Protein AF-A0A5B0W1S1-F1 (afdb_monomer)

Structure (mmCIF, N/CA/C/O backbone):
data_AF-A0A5B0W1S1-F1
#
_entry.id   AF-A0A5B0W1S1-F1
#
loop_
_atom_site.group_PDB
_atom_site.id
_atom_site.type_symbol
_atom_site.label_atom_id
_atom_site.label_alt_id
_atom_site.label_comp_id
_atom_site.label_asym_id
_atom_site.label_entity_id
_atom_site.label_seq_id
_atom_site.pdbx_PDB_ins_code
_atom_site.Cartn_x
_atom_site.Cartn_y
_atom_site.Cartn_z
_atom_site.occupancy
_atom_site.B_iso_or_equiv
_atom_site.auth_seq_id
_atom_site.auth_comp_id
_atom_site.auth_asym_id
_atom_site.auth_atom_id
_atom_site.pdbx_PDB_model_num
ATOM 1 N N . MET A 1 1 ? 10.219 15.084 -11.431 1.00 62.44 1 MET A N 1
ATOM 2 C CA . MET A 1 1 ? 10.279 14.621 -10.027 1.00 62.44 1 MET A CA 1
ATOM 3 C C . MET A 1 1 ? 10.946 13.251 -10.017 1.00 62.44 1 MET A C 1
ATOM 5 O O . MET A 1 1 ? 10.692 12.486 -10.939 1.00 62.44 1 MET A O 1
ATOM 9 N N . ASN A 1 2 ? 11.861 12.971 -9.086 1.00 89.81 2 ASN A N 1
ATOM 10 C CA . ASN A 1 2 ? 12.635 11.724 -9.090 1.00 89.81 2 ASN A CA 1
ATOM 11 C C . ASN A 1 2 ? 11.757 10.550 -8.618 1.00 89.81 2 ASN A C 1
ATOM 13 O O . ASN A 1 2 ? 11.350 10.536 -7.460 1.00 89.81 2 ASN A O 1
ATOM 17 N N . LYS A 1 3 ? 11.491 9.567 -9.490 1.00 88.44 3 LYS A N 1
ATOM 18 C CA . LYS A 1 3 ? 10.633 8.404 -9.188 1.00 88.44 3 LYS A CA 1
ATOM 19 C C . LYS A 1 3 ? 11.105 7.611 -7.963 1.00 88.44 3 LYS A C 1
ATOM 21 O O . LYS A 1 3 ? 10.277 7.138 -7.193 1.00 88.44 3 LYS A O 1
ATOM 26 N N . HIS A 1 4 ? 12.416 7.530 -7.722 1.00 88.56 4 HIS A N 1
ATOM 27 C CA . HIS A 1 4 ? 12.950 6.872 -6.526 1.00 88.56 4 HIS A CA 1
ATOM 28 C C . HIS A 1 4 ? 12.656 7.646 -5.239 1.00 88.56 4 HIS A C 1
ATOM 30 O O . HIS A 1 4 ? 12.405 7.017 -4.216 1.00 88.56 4 HIS A O 1
ATOM 36 N N . MET A 1 5 ? 12.648 8.984 -5.288 1.00 94.06 5 MET A N 1
ATOM 37 C CA . MET A 1 5 ? 12.227 9.798 -4.141 1.00 94.06 5 MET A CA 1
ATOM 38 C C . MET A 1 5 ? 10.738 9.599 -3.867 1.00 94.06 5 MET A C 1
ATOM 40 O O . MET A 1 5 ? 10.374 9.296 -2.743 1.00 94.06 5 MET A O 1
ATOM 44 N N . ILE A 1 6 ? 9.899 9.620 -4.909 1.00 93.25 6 ILE A N 1
ATOM 45 C CA . ILE A 1 6 ? 8.456 9.357 -4.772 1.00 93.25 6 ILE A CA 1
ATOM 46 C C . ILE A 1 6 ? 8.208 7.982 -4.136 1.00 93.25 6 ILE A C 1
ATOM 48 O O . ILE A 1 6 ? 7.366 7.849 -3.254 1.00 93.25 6 ILE A O 1
ATOM 52 N N . ALA A 1 7 ? 8.943 6.951 -4.562 1.00 91.94 7 ALA A N 1
ATOM 53 C CA . ALA A 1 7 ? 8.828 5.616 -3.983 1.00 91.94 7 ALA A CA 1
ATOM 54 C C . ALA A 1 7 ? 9.288 5.555 -2.514 1.00 91.94 7 ALA A C 1
ATOM 56 O O . ALA A 1 7 ? 8.738 4.768 -1.745 1.00 91.94 7 ALA A O 1
ATOM 57 N N . ALA A 1 8 ? 10.293 6.345 -2.125 1.00 93.06 8 ALA A N 1
ATOM 58 C CA . ALA A 1 8 ? 10.730 6.454 -0.735 1.00 93.06 8 ALA A CA 1
ATOM 59 C C . ALA A 1 8 ? 9.666 7.155 0.123 1.00 93.06 8 ALA A C 1
ATOM 61 O O . ALA A 1 8 ? 9.228 6.575 1.114 1.00 93.06 8 ALA A O 1
ATOM 62 N N . ASP A 1 9 ? 9.163 8.305 -0.329 1.00 95.69 9 ASP A N 1
ATOM 63 C CA . ASP A 1 9 ? 8.111 9.065 0.355 1.00 95.69 9 ASP A CA 1
ATOM 64 C C . ASP A 1 9 ? 6.844 8.208 0.537 1.00 95.69 9 A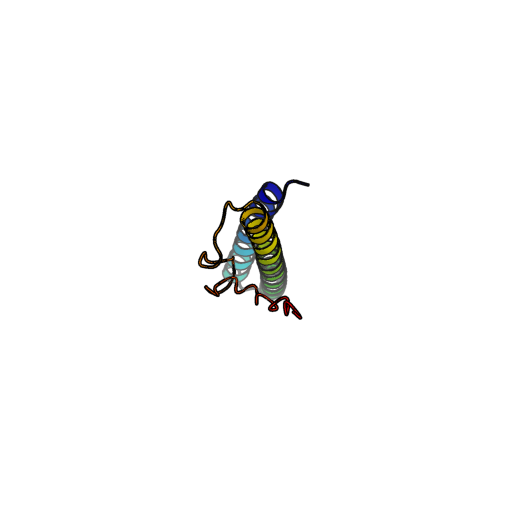SP A C 1
ATOM 66 O O . ASP A 1 9 ? 6.277 8.124 1.623 1.00 95.69 9 ASP A O 1
ATOM 70 N N . LEU A 1 10 ? 6.430 7.471 -0.503 1.00 95.19 10 LEU A N 1
ATOM 71 C CA . LEU A 1 10 ? 5.279 6.564 -0.423 1.00 95.19 10 LEU A CA 1
ATOM 72 C C . LEU A 1 10 ? 5.496 5.414 0.571 1.00 95.19 10 LEU A C 1
ATOM 74 O O . LEU A 1 10 ? 4.540 4.990 1.220 1.00 95.19 10 LEU A O 1
ATOM 78 N N . ARG A 1 11 ? 6.723 4.894 0.719 1.00 94.50 11 ARG A N 1
ATOM 79 C CA . ARG A 1 11 ? 7.026 3.880 1.747 1.00 94.50 11 ARG A CA 1
ATOM 80 C C . ARG A 1 11 ? 6.875 4.455 3.151 1.00 94.50 11 ARG A C 1
ATOM 82 O O . ARG A 1 11 ? 6.315 3.773 4.007 1.00 94.50 11 ARG A O 1
ATOM 89 N N . GLU A 1 12 ? 7.346 5.677 3.379 1.00 96.88 12 GLU A N 1
ATOM 90 C CA . GLU A 1 12 ? 7.197 6.364 4.666 1.00 96.88 12 GLU A CA 1
ATOM 91 C C . GLU A 1 12 ? 5.721 6.614 4.994 1.00 96.88 12 GLU A C 1
ATOM 93 O O . GLU A 1 12 ? 5.269 6.260 6.083 1.00 96.88 12 GLU A O 1
ATOM 98 N N . GLU A 1 13 ? 4.941 7.092 4.023 1.00 96.56 13 GLU A N 1
ATOM 99 C CA . GLU A 1 13 ? 3.491 7.275 4.156 1.00 96.56 13 GLU A CA 1
ATOM 100 C C . GLU A 1 13 ? 2.770 5.963 4.504 1.00 96.56 13 GLU A C 1
ATOM 102 O O . GLU A 1 13 ? 1.928 5.925 5.401 1.00 96.56 13 GLU A O 1
ATOM 107 N N . ILE A 1 14 ? 3.115 4.846 3.853 1.00 96.44 14 ILE A N 1
ATOM 108 C CA . ILE A 1 14 ? 2.524 3.531 4.166 1.00 96.44 14 ILE A CA 1
ATOM 109 C C . ILE A 1 14 ? 2.800 3.131 5.621 1.00 96.44 14 ILE A C 1
ATOM 111 O O . ILE A 1 14 ? 1.899 2.624 6.297 1.00 96.44 14 ILE A O 1
ATOM 115 N N . VAL A 1 15 ? 4.029 3.340 6.101 1.00 97.19 15 VAL A N 1
ATOM 116 C CA . VAL A 1 15 ? 4.418 3.038 7.489 1.00 97.19 15 VAL A CA 1
ATOM 117 C C . VAL A 1 15 ? 3.678 3.948 8.468 1.00 97.19 15 VAL A C 1
ATOM 119 O O . VAL A 1 15 ? 3.170 3.471 9.488 1.00 97.19 15 VAL A O 1
ATOM 122 N N . PHE A 1 16 ? 3.553 5.234 8.140 1.00 97.81 16 PHE A N 1
ATOM 123 C CA . PHE A 1 16 ? 2.793 6.195 8.930 1.00 97.81 16 PHE A CA 1
ATOM 124 C C . PHE A 1 16 ? 1.331 5.759 9.079 1.00 97.81 16 PHE A C 1
ATOM 126 O O . PHE A 1 16 ? 0.858 5.569 10.201 1.00 97.81 16 PHE A O 1
ATOM 133 N N . TRP A 1 17 ? 0.632 5.493 7.971 1.00 97.56 17 TRP A N 1
ATOM 134 C CA . TRP A 1 17 ? -0.775 5.086 8.022 1.00 97.56 17 TRP A CA 1
ATOM 135 C C . TRP A 1 17 ? -0.979 3.738 8.714 1.00 97.56 17 TRP A C 1
ATOM 137 O O . TRP A 1 17 ? -1.983 3.562 9.398 1.00 97.56 17 TRP A O 1
ATOM 147 N N . LYS A 1 18 ? -0.019 2.807 8.615 1.00 96.50 18 LYS A N 1
ATOM 148 C CA . LYS A 1 18 ? -0.066 1.554 9.385 1.00 96.50 18 LYS A CA 1
ATOM 149 C C . LYS A 1 18 ? 0.028 1.807 10.889 1.00 96.50 18 LYS A C 1
ATOM 151 O O . LYS A 1 18 ? -0.678 1.163 11.655 1.00 96.50 18 LYS A O 1
ATOM 156 N N . THR A 1 19 ? 0.868 2.754 11.298 1.00 97.25 19 THR A N 1
ATOM 157 C CA . THR A 1 19 ? 1.014 3.134 12.709 1.00 97.25 19 THR A CA 1
ATOM 158 C C . THR A 1 19 ? -0.280 3.741 13.250 1.00 97.25 19 THR A C 1
ATOM 160 O O . THR A 1 19 ? -0.713 3.379 14.340 1.00 97.25 19 THR A O 1
ATOM 163 N N . VAL A 1 20 ? -0.933 4.613 12.473 1.00 95.56 20 VAL A N 1
ATOM 164 C CA . VAL A 1 20 ? -2.241 5.190 12.833 1.00 95.56 20 VAL A CA 1
ATOM 165 C C . VAL A 1 20 ? -3.325 4.109 12.916 1.00 95.56 20 VAL A C 1
ATOM 167 O O . VAL A 1 20 ? -4.116 4.109 13.854 1.00 95.56 20 VAL A O 1
ATOM 170 N N . GLU A 1 21 ? -3.350 3.179 11.956 1.00 94.44 21 GLU A N 1
ATOM 171 C CA . GLU A 1 21 ? -4.267 2.032 11.948 1.00 94.44 21 GLU A CA 1
ATOM 172 C C . GLU A 1 21 ? -4.117 1.185 13.225 1.00 94.44 21 GLU A C 1
ATOM 174 O O . GLU A 1 21 ? -5.112 0.864 13.876 1.00 94.44 21 GLU A O 1
ATOM 179 N N . ASP A 1 22 ? -2.880 0.872 13.617 1.00 94.31 22 ASP A N 1
ATOM 180 C CA . ASP A 1 22 ? -2.589 0.054 14.799 1.00 94.31 22 ASP A CA 1
ATOM 181 C C . ASP A 1 22 ? -2.927 0.763 16.115 1.00 94.31 22 ASP A C 1
ATOM 183 O O . ASP A 1 22 ? -3.500 0.144 17.013 1.00 94.31 22 ASP A O 1
ATOM 187 N N . ASP A 1 23 ? -2.613 2.056 16.231 1.00 95.06 23 ASP A N 1
ATOM 188 C CA . ASP A 1 23 ? -2.949 2.863 17.411 1.00 95.06 23 ASP A CA 1
ATOM 189 C C . ASP A 1 23 ? -4.469 2.981 17.598 1.00 95.06 23 ASP A C 1
ATOM 191 O O . ASP A 1 23 ? -4.977 2.806 18.707 1.00 95.06 23 ASP A O 1
ATOM 195 N N . ALA A 1 24 ? -5.216 3.194 16.513 1.00 93.12 24 ALA A N 1
ATOM 196 C CA . ALA A 1 24 ? -6.673 3.235 16.559 1.00 93.12 24 ALA A CA 1
ATOM 197 C C . ALA A 1 24 ? -7.267 1.881 16.991 1.00 93.12 24 ALA A C 1
ATOM 199 O O . ALA A 1 24 ? -8.132 1.814 17.869 1.00 93.12 24 ALA A O 1
ATOM 200 N N . LEU A 1 25 ? -6.757 0.778 16.439 1.00 90.88 25 LEU A N 1
ATOM 201 C CA . LEU A 1 25 ? -7.210 -0.564 16.806 1.00 90.88 25 LEU A CA 1
ATOM 202 C C . LEU A 1 25 ? -6.925 -0.893 18.282 1.00 90.88 25 LEU A C 1
ATOM 204 O O . LEU A 1 25 ? -7.726 -1.573 18.922 1.00 90.88 25 LEU A O 1
ATOM 208 N N . LEU A 1 26 ? -5.820 -0.383 18.835 1.00 93.31 26 LEU A N 1
ATOM 209 C CA . LEU A 1 26 ? -5.458 -0.558 20.243 1.00 9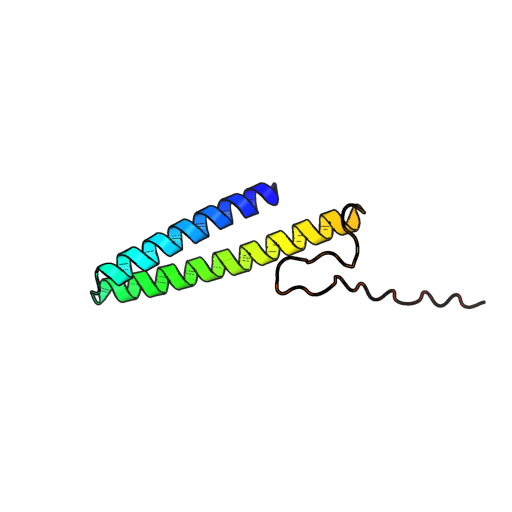3.31 26 LEU A CA 1
ATOM 210 C C . LEU A 1 26 ? -6.414 0.175 21.202 1.00 93.31 26 LEU A C 1
ATOM 212 O O . LEU A 1 26 ? -6.665 -0.311 22.304 1.00 93.31 26 LEU A O 1
ATOM 216 N N . ARG A 1 27 ? -6.951 1.333 20.804 1.00 91.44 27 ARG A N 1
ATOM 217 C CA . ARG A 1 27 ? -7.854 2.149 21.639 1.00 91.44 27 ARG A CA 1
ATOM 218 C C . ARG A 1 27 ? -9.291 1.622 21.656 1.00 91.44 27 ARG A C 1
ATOM 220 O O . ARG A 1 27 ? -9.935 1.661 22.702 1.00 91.44 27 ARG A O 1
ATOM 227 N N . GLY A 1 28 ? -9.774 1.089 20.531 1.00 81.06 28 GLY A N 1
ATOM 228 C CA . GLY A 1 28 ? -10.999 0.281 20.461 1.00 81.06 28 GLY A CA 1
ATOM 229 C C . GLY A 1 28 ? -12.336 1.013 20.669 1.00 81.06 28 GLY A C 1
ATOM 230 O O . GLY A 1 28 ? -13.356 0.345 20.842 1.00 81.06 28 GLY A O 1
ATOM 231 N N . GLY A 1 29 ? -12.371 2.351 20.663 1.00 85.50 29 GLY A N 1
ATOM 232 C CA . GLY A 1 29 ? -13.608 3.137 20.703 1.00 85.50 29 GLY A CA 1
ATOM 233 C C . GLY A 1 29 ? -14.277 3.303 19.329 1.00 85.50 29 GLY A C 1
ATOM 234 O O . GLY A 1 29 ? -13.678 3.060 18.284 1.00 85.50 29 GLY A O 1
ATOM 235 N N . GLU A 1 30 ? -15.529 3.773 19.301 1.00 79.25 30 GLU A N 1
ATOM 236 C CA . GLU A 1 30 ? -16.270 4.026 18.046 1.00 79.25 30 GLU A CA 1
ATOM 237 C C . GLU A 1 30 ? -15.582 5.078 17.154 1.00 79.25 30 GLU A C 1
ATOM 239 O O . G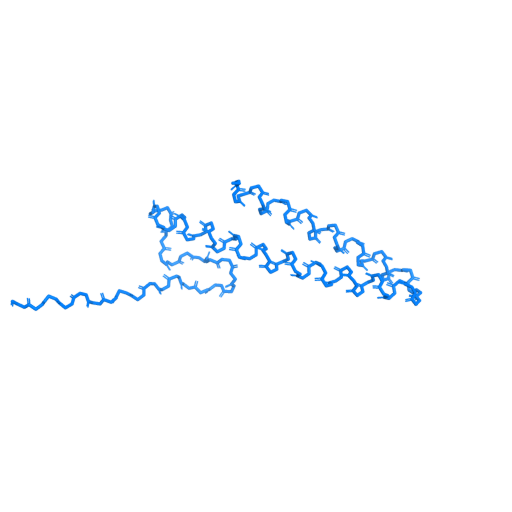LU A 1 30 ? -15.508 4.928 15.934 1.00 79.25 30 GLU A O 1
ATOM 244 N N . ILE A 1 31 ? -15.021 6.130 17.761 1.00 79.44 31 ILE A N 1
ATOM 245 C CA . ILE A 1 31 ? -14.215 7.133 17.048 1.00 79.44 31 ILE A CA 1
ATOM 246 C C . ILE A 1 31 ? -12.951 6.486 16.467 1.00 79.44 31 ILE A C 1
ATOM 248 O O . ILE A 1 31 ? -12.584 6.776 15.328 1.00 79.44 31 ILE A O 1
ATOM 252 N N . ASP A 1 32 ? -12.323 5.571 17.207 1.00 91.06 32 ASP A N 1
ATOM 253 C CA . ASP A 1 32 ? -11.122 4.877 16.753 1.00 91.06 32 ASP A CA 1
ATOM 254 C C . ASP A 1 32 ? -11.416 3.934 15.579 1.00 91.06 32 ASP A C 1
ATOM 256 O O . ASP A 1 32 ? -10.598 3.825 14.670 1.00 91.06 32 ASP A O 1
ATOM 260 N N . LEU A 1 33 ? -12.611 3.336 15.501 1.00 90.94 33 LEU A N 1
ATOM 261 C CA . LEU A 1 33 ? -13.010 2.547 14.330 1.00 90.94 33 LEU A CA 1
ATOM 262 C C . LEU A 1 33 ? -13.045 3.397 13.047 1.00 90.94 33 LEU A C 1
ATOM 264 O O . LEU A 1 33 ? -12.595 2.947 11.991 1.00 90.94 33 LEU A O 1
ATOM 268 N N . ASN A 1 34 ? -13.534 4.637 13.123 1.00 93.19 34 ASN A N 1
ATOM 269 C CA . ASN A 1 34 ? -13.539 5.542 11.969 1.00 93.19 34 ASN A CA 1
ATOM 270 C C . ASN A 1 34 ? -12.117 5.953 11.559 1.00 93.19 34 ASN A C 1
ATOM 272 O O . ASN A 1 34 ? -11.812 5.996 10.364 1.00 93.19 34 ASN A O 1
ATOM 276 N N . ILE A 1 35 ? -11.239 6.210 12.533 1.00 93.00 35 ILE A N 1
ATOM 277 C CA . ILE A 1 35 ? -9.820 6.509 12.287 1.00 93.00 35 ILE A 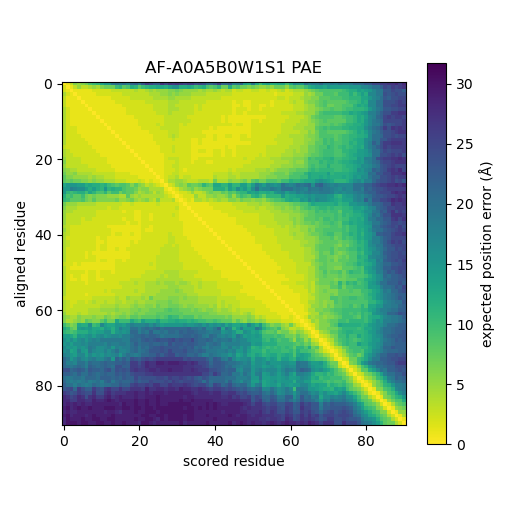CA 1
ATOM 278 C C . ILE A 1 35 ? -9.125 5.301 11.649 1.00 93.00 35 ILE A C 1
ATOM 280 O O . ILE A 1 35 ? -8.424 5.462 10.651 1.00 93.00 35 ILE A O 1
ATOM 284 N N . TYR A 1 36 ? -9.371 4.097 12.169 1.00 94.06 36 TYR A N 1
ATOM 285 C CA . TYR A 1 36 ? -8.862 2.839 11.629 1.00 94.06 36 TYR A CA 1
ATOM 286 C C . TYR A 1 36 ? -9.243 2.669 10.152 1.00 94.06 36 TYR A C 1
ATOM 288 O O . TYR A 1 36 ? -8.373 2.472 9.302 1.00 94.06 36 TYR A O 1
ATOM 296 N N . LEU A 1 37 ? -10.532 2.808 9.818 1.00 94.75 37 LEU A N 1
ATOM 297 C CA . LEU A 1 37 ? -11.021 2.659 8.442 1.00 94.75 37 LEU A CA 1
ATOM 298 C C . LEU A 1 37 ? -10.427 3.714 7.502 1.00 94.75 37 LEU A C 1
ATOM 300 O O . LEU A 1 37 ? -10.073 3.404 6.360 1.00 94.75 37 LEU A O 1
ATOM 304 N N . PHE A 1 38 ? -10.301 4.952 7.979 1.00 96.00 38 PHE A N 1
ATOM 305 C CA . PHE A 1 38 ? -9.674 6.033 7.230 1.00 96.00 38 PHE A CA 1
ATOM 306 C C . PHE A 1 38 ? -8.196 5.728 6.949 1.00 96.00 38 PHE A C 1
ATOM 308 O O . PHE A 1 38 ? -7.780 5.729 5.789 1.00 96.00 38 PHE A O 1
ATOM 315 N N . ALA A 1 39 ? -7.421 5.389 7.980 1.00 96.38 39 ALA A N 1
ATOM 316 C CA . ALA A 1 39 ? -6.002 5.074 7.855 1.00 96.38 39 ALA A CA 1
ATOM 317 C C . ALA A 1 39 ? -5.758 3.867 6.936 1.00 96.38 39 ALA A C 1
ATOM 319 O O . ALA A 1 39 ? -4.915 3.933 6.040 1.00 96.38 39 ALA A O 1
ATOM 320 N N . ALA A 1 40 ? -6.549 2.800 7.078 1.00 95.81 40 ALA A N 1
ATOM 321 C CA . ALA A 1 40 ? -6.460 1.617 6.226 1.00 95.81 40 ALA A CA 1
ATOM 322 C C . ALA A 1 40 ? -6.723 1.943 4.744 1.00 95.81 40 ALA A C 1
ATOM 324 O O . ALA A 1 40 ? -6.032 1.429 3.857 1.00 95.81 40 ALA A O 1
ATOM 325 N N . ARG A 1 41 ? -7.690 2.827 4.459 1.00 97.38 41 ARG A N 1
ATOM 326 C CA . ARG A 1 41 ? -7.986 3.283 3.093 1.00 97.38 41 ARG A CA 1
ATOM 327 C C . ARG A 1 41 ? -6.811 4.051 2.485 1.00 97.38 41 ARG A C 1
ATOM 329 O O . ARG A 1 41 ? -6.401 3.721 1.374 1.00 97.38 41 ARG A O 1
ATOM 336 N N . TYR A 1 42 ? -6.264 5.030 3.204 1.00 97.12 42 TYR A N 1
ATOM 337 C CA . TYR A 1 42 ? -5.126 5.822 2.721 1.00 97.12 42 TYR A CA 1
ATOM 338 C C . TYR A 1 42 ? -3.865 4.977 2.560 1.00 97.12 42 TYR A C 1
ATOM 340 O O . TYR A 1 42 ? -3.177 5.084 1.547 1.00 97.12 42 TYR A O 1
ATOM 348 N N . ARG A 1 43 ? -3.603 4.058 3.496 1.00 96.56 43 ARG A N 1
ATOM 349 C CA . ARG A 1 43 ? -2.495 3.107 3.377 1.00 96.56 43 ARG A CA 1
ATOM 350 C C . ARG A 1 43 ? -2.590 2.295 2.090 1.00 96.56 43 ARG A C 1
ATOM 352 O O . ARG A 1 43 ? -1.582 2.127 1.407 1.00 96.56 43 ARG A O 1
ATOM 359 N N . ARG A 1 44 ? -3.784 1.792 1.759 1.00 95.12 44 ARG A N 1
ATOM 360 C CA . ARG A 1 44 ? -4.013 1.037 0.522 1.00 95.12 44 ARG A CA 1
ATOM 361 C C . ARG A 1 44 ? -3.791 1.902 -0.718 1.00 95.12 44 ARG A C 1
ATOM 363 O O . ARG A 1 44 ? -3.114 1.460 -1.635 1.00 95.12 44 ARG A O 1
ATOM 370 N N . GLU A 1 45 ? -4.287 3.135 -0.723 1.00 95.62 45 GLU A N 1
ATOM 371 C CA . GLU A 1 45 ? -4.050 4.068 -1.830 1.00 95.62 45 GLU A CA 1
ATOM 372 C C . GLU A 1 45 ? -2.550 4.353 -2.031 1.00 95.62 45 GLU A C 1
ATOM 374 O O . GLU A 1 45 ? -2.059 4.321 -3.161 1.00 95.62 45 GLU A O 1
ATOM 379 N N . CYS A 1 46 ? -1.792 4.563 -0.949 1.00 94.94 46 CYS A N 1
ATOM 380 C CA . CYS A 1 46 ? -0.339 4.728 -1.029 1.00 94.94 46 CYS A CA 1
ATOM 381 C C . CYS A 1 46 ? 0.360 3.458 -1.535 1.00 94.94 46 CYS A C 1
ATOM 383 O O . CYS A 1 46 ? 1.304 3.567 -2.317 1.00 94.94 46 CYS A O 1
ATOM 385 N N . GLN A 1 47 ? -0.105 2.267 -1.140 1.00 93.75 47 GLN A N 1
ATOM 386 C CA . GLN A 1 47 ? 0.399 0.995 -1.672 1.00 93.75 47 GLN A CA 1
ATOM 387 C C . GLN A 1 47 ? 0.156 0.888 -3.178 1.00 93.75 47 GLN A C 1
ATOM 389 O O . GLN A 1 47 ? 1.102 0.630 -3.918 1.00 93.75 47 GLN A O 1
ATOM 394 N N . ASP A 1 48 ? -1.062 1.156 -3.645 1.00 93.12 48 ASP A N 1
ATOM 395 C CA . ASP A 1 48 ? -1.403 1.085 -5.068 1.00 93.12 48 ASP A CA 1
ATOM 396 C C . ASP A 1 48 ? -0.569 2.083 -5.894 1.00 93.12 48 ASP A C 1
ATOM 398 O O . ASP A 1 48 ? -0.040 1.740 -6.954 1.00 93.12 48 ASP A O 1
ATOM 402 N N . ARG A 1 49 ? -0.361 3.300 -5.378 1.00 93.19 49 ARG A N 1
ATOM 403 C CA . ARG A 1 49 ? 0.518 4.303 -6.006 1.00 93.19 49 ARG A CA 1
ATOM 404 C C . ARG A 1 49 ? 1.986 3.881 -6.008 1.00 93.19 49 ARG A C 1
ATOM 406 O O . ARG A 1 49 ? 2.683 4.126 -6.988 1.00 93.19 49 ARG A O 1
ATOM 413 N N . LEU A 1 50 ? 2.470 3.255 -4.935 1.00 92.50 50 LEU A N 1
ATOM 414 C CA . LEU A 1 50 ? 3.847 2.763 -4.862 1.00 92.50 50 LEU A CA 1
ATOM 415 C C . LEU A 1 50 ? 4.101 1.687 -5.920 1.00 92.50 50 LEU A C 1
ATOM 417 O O . LEU A 1 50 ? 5.150 1.709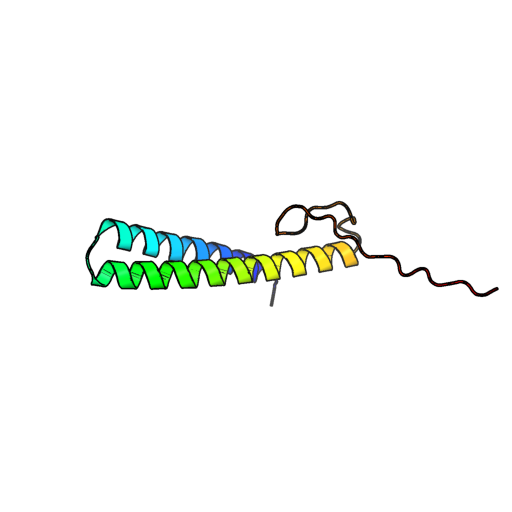 -6.564 1.00 92.50 50 LEU A O 1
ATOM 421 N N . LEU A 1 51 ? 3.132 0.794 -6.129 1.00 87.69 51 LEU A N 1
ATOM 422 C CA . LEU A 1 51 ? 3.201 -0.232 -7.168 1.00 87.69 51 LEU A CA 1
ATOM 423 C C . LEU A 1 51 ? 3.291 0.399 -8.563 1.00 87.69 51 LEU A C 1
ATOM 425 O O . LEU A 1 51 ? 4.196 0.061 -9.320 1.00 87.69 51 LEU A O 1
ATOM 429 N N . GLN A 1 52 ? 2.449 1.395 -8.862 1.00 89.44 52 GLN A N 1
ATOM 430 C CA . GLN A 1 52 ? 2.514 2.130 -10.135 1.00 89.44 52 GLN A CA 1
ATOM 431 C C . GLN A 1 52 ? 3.896 2.758 -10.372 1.00 89.44 52 GLN A C 1
ATOM 433 O O . GLN A 1 52 ? 4.461 2.641 -11.458 1.00 89.44 52 GLN A O 1
ATOM 438 N N . VAL A 1 53 ? 4.477 3.389 -9.347 1.00 88.88 53 VAL A N 1
ATOM 439 C CA . VAL A 1 53 ? 5.812 3.999 -9.449 1.00 88.88 53 VAL A CA 1
ATOM 440 C C . VAL A 1 53 ? 6.899 2.942 -9.666 1.00 88.88 53 VAL A C 1
ATOM 442 O O . VAL A 1 53 ? 7.842 3.183 -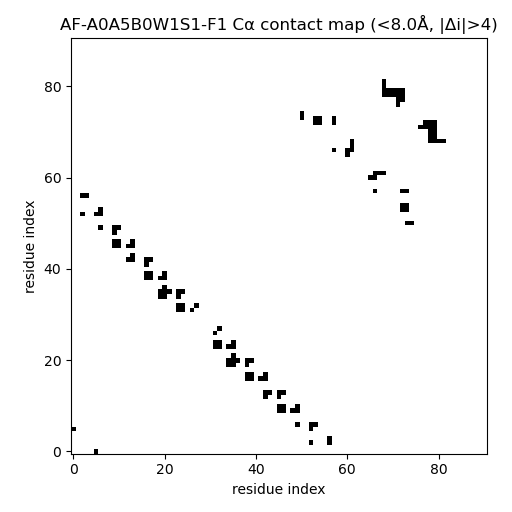10.421 1.00 88.88 53 VAL A O 1
ATOM 445 N N . TRP A 1 54 ? 6.799 1.771 -9.036 1.00 87.50 54 TRP A N 1
ATOM 446 C CA . TRP A 1 54 ? 7.742 0.676 -9.279 1.00 87.50 54 TRP A CA 1
ATOM 447 C C . TRP A 1 54 ? 7.642 0.108 -10.689 1.00 87.50 54 TRP A C 1
ATOM 449 O O . TRP A 1 54 ? 8.686 -0.139 -11.293 1.00 87.50 54 TRP A O 1
ATOM 459 N N . ASP A 1 55 ? 6.436 -0.049 -11.231 1.00 83.94 55 ASP A N 1
ATOM 460 C CA . ASP A 1 55 ? 6.246 -0.484 -12.617 1.00 83.94 55 ASP A CA 1
ATOM 461 C C . ASP A 1 55 ? 6.861 0.517 -13.601 1.00 83.94 55 ASP A C 1
ATOM 463 O O . ASP A 1 55 ? 7.549 0.131 -14.547 1.00 83.94 55 ASP A O 1
ATOM 467 N N . GLU A 1 56 ? 6.704 1.816 -13.342 1.00 85.94 56 GLU A N 1
ATOM 468 C CA . GLU A 1 56 ? 7.347 2.858 -14.140 1.00 85.94 56 GLU A CA 1
ATOM 469 C C . GLU A 1 56 ? 8.879 2.822 -14.061 1.00 85.94 56 GLU A C 1
ATOM 471 O O . GLU A 1 56 ? 9.544 3.010 -15.081 1.00 85.94 56 GLU A O 1
ATOM 476 N N . ILE A 1 57 ? 9.449 2.608 -12.869 1.00 85.50 57 ILE A N 1
ATOM 477 C CA . ILE A 1 57 ? 10.904 2.470 -12.687 1.00 85.50 57 ILE A CA 1
ATOM 478 C C . ILE A 1 57 ? 11.409 1.236 -13.442 1.00 85.50 57 ILE A C 1
ATOM 480 O O . ILE A 1 57 ? 12.408 1.317 -14.157 1.00 85.50 57 ILE A O 1
ATOM 484 N N . ALA A 1 58 ? 10.715 0.105 -13.318 1.00 80.81 58 ALA A N 1
ATOM 485 C CA . ALA A 1 58 ? 11.090 -1.132 -13.992 1.00 80.81 58 ALA A CA 1
ATOM 486 C C . ALA A 1 58 ? 11.024 -0.990 -15.520 1.00 80.81 58 ALA A C 1
ATOM 488 O O . ALA A 1 58 ? 11.933 -1.432 -16.223 1.00 80.81 58 ALA A O 1
ATOM 489 N N . LEU A 1 59 ? 9.991 -0.324 -16.042 1.00 81.56 59 LEU A N 1
ATOM 490 C CA . LEU A 1 59 ? 9.862 -0.053 -17.472 1.00 81.56 59 LEU A CA 1
ATOM 491 C C . LEU A 1 59 ? 10.992 0.844 -17.995 1.00 81.56 59 LEU A C 1
ATOM 493 O O . LEU A 1 59 ? 11.519 0.591 -19.080 1.00 81.56 59 LEU A O 1
ATOM 497 N N . ASP A 1 60 ? 11.377 1.876 -17.242 1.00 84.00 60 ASP A N 1
ATOM 498 C CA . ASP A 1 60 ? 12.491 2.754 -17.613 1.00 84.00 60 ASP A CA 1
ATOM 499 C C . ASP A 1 60 ? 13.822 1.991 -17.635 1.00 84.00 60 ASP A C 1
ATOM 501 O O . ASP A 1 60 ? 14.604 2.124 -18.577 1.00 84.00 60 ASP A O 1
ATOM 505 N N . GLU A 1 61 ? 14.083 1.156 -16.633 1.00 81.56 61 GLU A N 1
ATOM 506 C CA . GLU A 1 61 ? 15.297 0.340 -16.569 1.00 81.56 61 GLU A CA 1
ATOM 507 C C . GLU A 1 61 ? 15.335 -0.720 -17.688 1.00 81.56 61 GLU A C 1
ATOM 509 O O . GLU A 1 61 ? 16.374 -0.905 -18.328 1.00 81.56 61 GLU A O 1
ATOM 514 N N . PHE A 1 62 ? 14.198 -1.345 -18.014 1.00 76.31 62 PHE A N 1
ATOM 515 C CA . PHE A 1 62 ? 14.076 -2.250 -19.161 1.00 76.31 62 PHE A CA 1
ATOM 516 C C . PHE A 1 62 ? 14.371 -1.535 -20.488 1.00 76.31 62 PHE A C 1
ATOM 518 O O . PHE A 1 62 ? 15.193 -1.998 -21.279 1.00 76.31 62 PHE A O 1
ATOM 525 N N . ARG A 1 63 ? 13.763 -0.364 -20.726 1.00 78.56 63 ARG A N 1
ATOM 526 C CA . ARG A 1 63 ? 13.992 0.444 -21.943 1.00 78.56 63 ARG A CA 1
ATOM 527 C C . ARG A 1 63 ? 15.448 0.872 -22.106 1.00 78.56 63 ARG A C 1
ATOM 529 O O . ARG A 1 63 ? 15.914 1.037 -23.229 1.00 78.56 63 ARG A O 1
ATOM 536 N N . ASN A 1 64 ? 16.162 1.029 -20.996 1.00 82.81 64 ASN A N 1
ATOM 537 C CA . ASN A 1 64 ? 17.581 1.366 -20.975 1.00 82.81 64 ASN A CA 1
ATOM 538 C C . ASN A 1 64 ? 18.503 0.129 -21.005 1.00 82.81 64 ASN A C 1
ATOM 540 O O . ASN A 1 64 ? 19.703 0.271 -20.770 1.00 82.81 64 ASN A O 1
ATOM 544 N N . ASN A 1 65 ? 17.974 -1.067 -21.301 1.00 77.12 65 ASN A N 1
ATOM 545 C CA . ASN A 1 65 ? 18.687 -2.354 -21.317 1.00 77.12 65 ASN A CA 1
ATOM 546 C C . ASN A 1 65 ? 19.379 -2.709 -19.987 1.00 77.12 65 ASN A C 1
ATOM 548 O O . ASN A 1 65 ? 20.344 -3.475 -19.967 1.00 77.12 65 ASN A O 1
ATOM 552 N N . ARG A 1 66 ? 18.912 -2.137 -18.873 1.00 68.69 66 ARG A N 1
ATOM 553 C CA . ARG A 1 66 ? 19.411 -2.428 -17.521 1.00 68.69 66 ARG A CA 1
ATOM 554 C C . ARG A 1 66 ? 18.635 -3.552 -16.843 1.00 68.69 66 ARG A C 1
ATOM 556 O O . ARG A 1 66 ? 19.153 -4.158 -15.909 1.00 68.69 66 ARG A O 1
ATOM 563 N N . LEU A 1 67 ? 17.435 -3.854 -17.344 1.00 66.50 67 LEU A N 1
ATOM 564 C CA . LEU A 1 67 ? 16.674 -5.048 -16.993 1.00 66.50 67 LEU A CA 1
ATOM 565 C C . LEU A 1 67 ? 16.398 -5.908 -18.231 1.00 66.50 67 LEU A C 1
ATOM 567 O O . LEU A 1 67 ? 16.267 -5.386 -19.337 1.00 66.50 67 LEU A O 1
ATOM 571 N N . ASN A 1 68 ? 16.291 -7.222 -18.039 1.00 64.69 68 ASN A N 1
ATOM 572 C CA . ASN A 1 68 ? 15.830 -8.158 -19.063 1.00 64.69 68 ASN A CA 1
ATOM 573 C C . ASN A 1 68 ? 14.365 -8.569 -18.833 1.00 64.69 68 ASN A C 1
ATOM 575 O O . ASN A 1 68 ? 13.811 -8.407 -17.748 1.00 64.69 68 ASN A O 1
ATOM 579 N N . GLU A 1 69 ? 13.748 -9.127 -19.872 1.00 59.12 69 GLU A N 1
ATOM 580 C CA . GLU A 1 69 ? 12.332 -9.532 -19.934 1.00 59.12 69 GLU A CA 1
ATOM 581 C C . GLU A 1 69 ? 11.914 -10.578 -18.883 1.00 59.12 69 GLU A C 1
ATOM 583 O O . GLU A 1 69 ? 10.727 -10.760 -18.623 1.00 59.12 69 GLU A O 1
ATOM 588 N N . LYS A 1 70 ? 12.884 -11.223 -18.226 1.00 60.38 70 LYS A N 1
ATOM 589 C CA . LYS A 1 70 ? 12.652 -12.240 -17.193 1.00 60.38 70 LYS A CA 1
ATOM 590 C C . LYS A 1 70 ? 12.734 -11.700 -15.768 1.00 60.38 70 LYS A C 1
ATOM 592 O O . LYS A 1 70 ? 12.624 -12.474 -14.818 1.00 60.38 70 LYS A O 1
ATOM 597 N N . GLN A 1 71 ? 12.989 -10.404 -15.586 1.00 56.16 71 GLN A N 1
ATOM 598 C CA . GLN A 1 71 ? 13.115 -9.837 -14.249 1.00 56.16 71 GLN A CA 1
ATOM 599 C C . GLN A 1 71 ? 11.750 -9.470 -13.662 1.00 56.16 71 GLN A C 1
ATOM 601 O O . GLN A 1 71 ? 10.908 -8.914 -14.365 1.00 56.16 71 GLN A O 1
ATOM 606 N N . PRO A 1 72 ? 11.526 -9.775 -12.371 1.00 55.38 72 PRO A N 1
ATOM 607 C CA . PRO A 1 72 ? 10.250 -9.519 -11.725 1.00 55.38 72 PRO A CA 1
ATOM 608 C C . PRO A 1 72 ? 9.999 -8.013 -11.640 1.00 55.38 72 PRO A C 1
ATOM 610 O O . PRO A 1 72 ? 10.769 -7.285 -11.009 1.00 55.38 72 PRO A O 1
ATOM 613 N N . THR A 1 73 ? 8.911 -7.554 -12.254 1.00 57.97 73 THR A N 1
ATOM 614 C CA . THR A 1 73 ? 8.380 -6.205 -12.042 1.00 57.97 73 THR A CA 1
ATOM 615 C C . THR A 1 73 ? 7.373 -6.216 -10.897 1.00 57.97 73 THR A C 1
ATOM 617 O O . THR A 1 73 ? 6.826 -7.256 -10.519 1.00 57.97 73 THR A O 1
ATOM 620 N N . GLY A 1 74 ? 7.216 -5.070 -10.246 1.00 53.06 74 GLY A N 1
ATOM 621 C CA . GLY A 1 74 ? 6.641 -4.966 -8.916 1.00 53.06 74 GLY A CA 1
ATOM 622 C C . GLY A 1 74 ? 5.122 -5.076 -8.839 1.00 53.06 74 GLY A C 1
ATOM 623 O O . GLY A 1 74 ? 4.542 -4.148 -8.318 1.00 53.06 74 GLY A O 1
ATOM 624 N N . VAL A 1 75 ? 4.514 -6.208 -9.215 1.00 45.38 75 VAL A N 1
ATOM 625 C CA . VAL A 1 75 ? 3.401 -6.888 -8.508 1.00 45.38 75 VAL A CA 1
ATOM 626 C C . VAL A 1 75 ? 3.326 -8.327 -9.046 1.00 45.38 75 VAL A C 1
ATOM 628 O O . VAL A 1 75 ? 3.145 -8.527 -10.240 1.00 45.38 75 VAL A O 1
ATOM 631 N N . GLY A 1 76 ? 3.452 -9.350 -8.190 1.00 44.47 76 GLY A N 1
ATOM 632 C CA . GLY A 1 76 ? 3.109 -10.735 -8.552 1.00 44.47 76 GLY A CA 1
ATOM 633 C C . GLY A 1 76 ? 3.901 -11.375 -9.703 1.00 44.47 76 GLY A C 1
ATOM 634 O O . GLY A 1 76 ? 3.278 -11.940 -10.584 1.00 44.47 76 GLY A O 1
ATOM 635 N N . ALA A 1 77 ? 5.240 -11.312 -9.691 1.00 41.94 77 ALA A N 1
ATOM 636 C CA . ALA A 1 77 ? 6.164 -12.173 -10.458 1.00 41.94 77 ALA A CA 1
ATOM 637 C C . ALA A 1 77 ? 5.695 -12.622 -11.866 1.00 41.94 77 ALA A C 1
ATOM 639 O O . ALA A 1 77 ? 5.803 -13.797 -12.218 1.00 41.94 77 ALA A O 1
ATOM 640 N N . GLY A 1 78 ? 5.169 -11.699 -12.670 1.00 51.12 78 GLY A N 1
ATOM 641 C CA . GLY A 1 78 ? 4.967 -11.906 -14.098 1.00 51.12 78 GLY A CA 1
ATOM 642 C C . GLY A 1 78 ? 6.210 -11.454 -14.852 1.00 51.12 78 GLY A C 1
ATOM 643 O O . GLY A 1 78 ? 6.740 -10.381 -14.565 1.00 51.12 78 GLY A O 1
ATOM 644 N N . GLU A 1 79 ? 6.691 -12.268 -15.793 1.00 49.38 79 GLU A N 1
ATOM 645 C CA . GLU A 1 79 ? 7.701 -11.834 -16.763 1.00 49.38 79 GLU A CA 1
ATOM 646 C C . GLU A 1 79 ? 7.161 -10.647 -17.573 1.00 49.38 79 GLU A C 1
ATOM 648 O O . GLU A 1 79 ? 5.980 -10.608 -17.938 1.00 49.38 79 GLU A O 1
ATOM 653 N N . LEU A 1 80 ? 8.033 -9.689 -17.894 1.00 50.66 80 LEU A N 1
ATOM 654 C CA . LEU A 1 80 ? 7.693 -8.566 -18.758 1.00 50.66 80 LEU A CA 1
ATOM 655 C C . LEU A 1 80 ? 7.660 -9.066 -20.211 1.00 50.66 80 LEU A C 1
ATOM 657 O O . LEU A 1 80 ? 8.600 -8.876 -20.980 1.00 50.66 80 LEU A O 1
ATOM 661 N N . SER A 1 81 ? 6.583 -9.760 -20.586 1.00 50.97 81 SER A N 1
ATOM 662 C CA . SER A 1 81 ? 6.411 -10.293 -21.938 1.00 50.97 81 SER A CA 1
ATOM 663 C C . SER A 1 81 ? 6.003 -9.173 -22.891 1.00 50.97 81 SER A C 1
ATOM 665 O O . SER A 1 81 ? 4.823 -8.866 -23.070 1.00 50.97 81 SER A O 1
ATOM 667 N N . ILE A 1 82 ? 6.989 -8.544 -23.527 1.00 50.88 82 ILE A N 1
ATOM 668 C CA .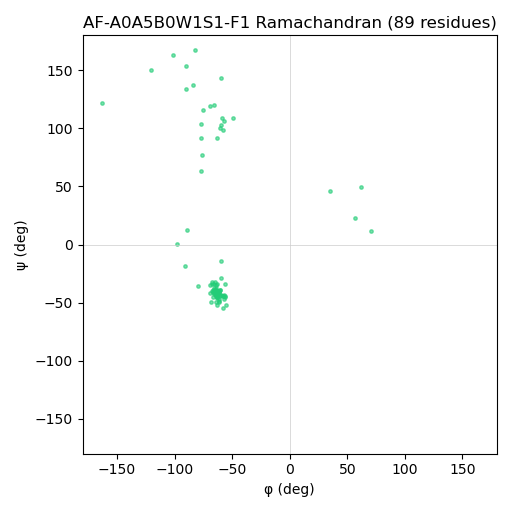 ILE A 1 82 ? 6.720 -7.714 -24.697 1.00 50.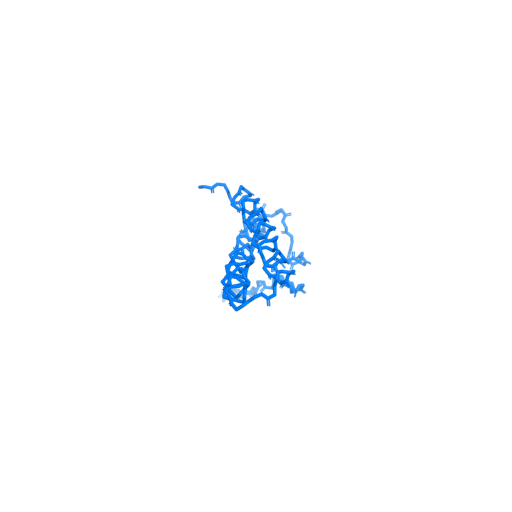88 82 ILE A CA 1
ATOM 669 C C . ILE A 1 82 ? 6.498 -8.682 -25.845 1.00 50.88 82 ILE A C 1
ATOM 671 O O . ILE A 1 82 ? 7.441 -9.274 -26.369 1.00 50.88 82 ILE A O 1
ATOM 675 N N . THR A 1 83 ? 5.244 -8.874 -26.241 1.00 44.91 83 THR A N 1
ATOM 676 C CA . THR A 1 83 ? 4.945 -9.591 -27.476 1.00 44.91 83 THR A CA 1
ATOM 677 C C . THR A 1 83 ? 5.672 -8.860 -28.606 1.00 44.91 83 THR A C 1
ATOM 679 O O . THR A 1 83 ? 5.273 -7.764 -29.000 1.00 44.91 83 THR A O 1
ATOM 682 N N . ARG A 1 84 ? 6.766 -9.438 -29.122 1.00 42.19 84 ARG A N 1
ATOM 683 C CA . ARG A 1 84 ? 7.318 -9.044 -30.420 1.00 42.19 84 ARG A CA 1
ATOM 684 C C . ARG A 1 84 ? 6.191 -9.264 -31.422 1.00 42.19 84 ARG A C 1
ATOM 686 O O . ARG A 1 84 ? 5.950 -10.392 -31.844 1.00 42.19 84 ARG A O 1
ATOM 693 N N . GLN A 1 85 ? 5.474 -8.205 -31.789 1.00 40.50 85 GLN A N 1
ATOM 694 C CA . GLN A 1 85 ? 4.730 -8.221 -33.037 1.00 40.50 85 GLN A CA 1
ATOM 695 C C . GLN A 1 85 ? 5.774 -8.472 -34.118 1.00 40.50 85 GLN A C 1
ATOM 697 O O . GLN A 1 85 ? 6.651 -7.641 -34.348 1.00 40.50 85 GLN A O 1
ATOM 702 N N . ASN A 1 86 ? 5.734 -9.673 -34.695 1.00 37.91 86 ASN A N 1
ATOM 703 C CA . ASN A 1 86 ? 6.518 -10.021 -35.864 1.00 37.91 86 ASN A CA 1
ATOM 704 C C . ASN A 1 86 ? 6.296 -8.912 -36.893 1.00 37.91 86 ASN A C 1
ATOM 706 O O . ASN A 1 86 ? 5.207 -8.795 -37.455 1.00 37.91 86 ASN A O 1
ATOM 710 N N . ILE A 1 87 ? 7.322 -8.092 -37.123 1.00 41.47 87 ILE A N 1
ATOM 711 C CA . ILE A 1 87 ? 7.428 -7.346 -38.366 1.00 41.47 87 ILE A CA 1
ATOM 712 C C . ILE A 1 87 ? 7.461 -8.438 -39.431 1.00 41.47 87 ILE A C 1
ATOM 714 O O . ILE A 1 87 ? 8.448 -9.160 -39.560 1.00 41.47 87 ILE A O 1
ATOM 718 N N . LEU A 1 88 ? 6.330 -8.636 -40.105 1.00 38.12 88 LEU A N 1
ATOM 719 C CA . LEU A 1 88 ? 6.264 -9.427 -41.318 1.00 38.12 88 LEU A CA 1
ATOM 720 C C . LEU A 1 88 ? 7.180 -8.726 -42.316 1.00 38.12 88 LEU A C 1
ATOM 722 O O . LEU A 1 88 ? 6.804 -7.712 -42.903 1.00 38.12 88 LEU A O 1
ATOM 726 N N . THR A 1 89 ? 8.395 -9.242 -42.482 1.00 37.84 89 THR A N 1
ATOM 727 C CA . THR A 1 89 ? 9.190 -8.986 -43.676 1.00 37.84 89 THR A CA 1
ATOM 728 C C . THR A 1 89 ? 8.403 -9.597 -44.832 1.00 37.84 89 THR A C 1
ATOM 730 O O . THR A 1 89 ? 8.466 -10.799 -45.083 1.00 37.84 89 THR A O 1
ATOM 733 N N . LEU A 1 90 ? 7.554 -8.789 -45.464 1.00 37.72 90 LEU A N 1
ATOM 734 C CA . LEU A 1 90 ? 7.032 -9.098 -46.786 1.00 37.72 90 LEU A CA 1
ATOM 735 C C . LEU A 1 90 ? 8.215 -8.961 -47.747 1.00 37.72 90 LEU A C 1
ATOM 737 O O . LEU A 1 90 ? 8.853 -7.909 -47.777 1.00 37.72 90 LEU A O 1
ATOM 741 N N . ASN A 1 91 ? 8.528 -10.078 -48.408 1.00 38.00 91 ASN A N 1
ATOM 742 C CA . ASN A 1 91 ? 9.608 -10.250 -49.383 1.00 38.00 91 ASN A CA 1
ATOM 743 C C . ASN A 1 91 ? 9.689 -9.126 -50.419 1.00 38.00 91 ASN A C 1
ATOM 745 O O . ASN A 1 91 ? 8.615 -8.671 -50.874 1.00 38.00 91 ASN A O 1
#

Sequence (91 aa):
MNKHMIAADLREEIVFWKTVEDDALLRGGEIDLNIYLFAARYRRECQDRLLQVWDEIALDEFRNNRLNEKQPTGVGAGELSITRQNILTLN

Mean predicted aligned error: 10.34 Å

Secondary structure (DSSP, 8-state):
--HHHHHHHHHHHHHHHHHHHHHHHHH-SHHHHHHHHHHHHHHHHHHHHHHHHHHHHHHHHHHTTSS-TTSPPSSS---------------

Foldseek 3Di:
DDLVVLLVVLVVLLVVLVVQLVVLVVVPDPVSVVSNVVSVVSSVVSVVVSLVSQQVVQVVCVVVVNDDQQDAGPDDRDGNDPPPPPPPPPD

Radius of gyration: 19.62 Å; Cα contacts (8 Å, |Δi|>4): 75; chains: 1; bounding box: 36×27×71 Å

Solvent-accessible surface area (backbone atoms only — not comparable to full-atom values): 5084 Å² total; per-residue (Å²): 132,61,65,69,55,53,45,50,54,32,52,52,48,31,53,50,24,48,52,50,24,52,54,20,59,72,69,66,43,78,70,26,53,55,48,21,56,50,24,51,52,52,25,49,53,34,48,56,52,36,32,53,48,40,42,53,51,46,50,53,36,35,76,68,70,74,41,61,54,77,49,72,43,60,69,84,74,46,59,54,77,73,78,76,75,75,78,76,80,76,129

Nearest PDB structures (foldseek):
  1z0p-assembly1_A-2  TM=7.869E-01  e=6.641E+00  Streptococcus pyogenes M1 GAS
  8eup-assembly1_h  TM=4.943E-01  e=6.641E+00  Schizosaccharomyces pombe

pLDDT: mean 78.77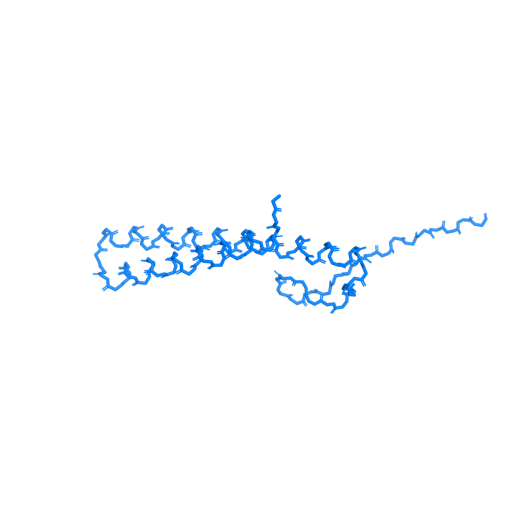, std 20.06, range [37.72, 97.81]